Protein AF-A0ABC8LX04-F1 (afdb_monomer_lite)

pLDDT: mean 75.63, std 16.14, range [40.75, 94.12]

Organism: Eruca vesicaria subsp. sativa (NCBI:txid29727)

Sequence (128 aa):
MSKGTRMALVMNLLSLLSFGVLVHSDQSTMPLRSFKIGENVTYDCIDINMQSGLDHPLLKNHTIQMKPSVSRTKSKSQIGINHVQKQTIPCPDGTIPVWRNTKEFITNAQVLAEKHVHPLSADSPGTH

Foldseek 3Di:
DDPVVVVVVVVVVVVVVVVPPPPVPPPCQPFPDWDDDPDPKIWGWGQPCPPPVCVPPVNVPPDDDLDDPDDDPPPPPPDPPPPPPPPDDPHDPRIDIDIDDDPVNVVVVVVCCVVPPDPCDPVRNDDD

InterPro domains:
  IPR025521 Neprosin activation peptide [PF14365] (42-113)
  IPR053168 Glutamic endopeptidase [PTHR31589] (23-109)

Structure (mmCIF, N/CA/C/O backbone):
data_AF-A0ABC8LX04-F1
#
_entry.id   AF-A0ABC8LX04-F1
#
loop_
_atom_site.group_PDB
_atom_site.id
_atom_site.type_symbol
_atom_site.label_atom_id
_atom_site.label_alt_id
_atom_site.label_comp_id
_atom_site.label_asym_id
_atom_site.label_entity_id
_atom_site.label_seq_id
_atom_site.pdbx_PDB_ins_code
_atom_site.Cartn_x
_atom_site.Cartn_y
_atom_site.Cartn_z
_atom_site.occupancy
_atom_site.B_iso_or_equiv
_atom_site.auth_seq_id
_atom_site.auth_comp_id
_atom_site.auth_asym_id
_atom_site.auth_atom_id
_atom_site.pdbx_PDB_model_num
ATOM 1 N N . MET A 1 1 ? -40.657 -17.741 39.084 1.00 54.59 1 MET A N 1
ATOM 2 C CA . MET A 1 1 ? -40.015 -16.665 38.292 1.00 54.59 1 MET A CA 1
ATOM 3 C C . MET A 1 1 ? -41.068 -15.915 37.495 1.00 54.59 1 MET A C 1
ATOM 5 O O . MET A 1 1 ? -41.818 -16.549 36.762 1.00 54.59 1 MET A O 1
ATOM 9 N N . SER A 1 2 ? -41.155 -14.594 37.671 1.00 53.16 2 SER A N 1
ATOM 10 C CA . SER A 1 2 ? -42.127 -13.745 36.971 1.00 53.16 2 SER A CA 1
ATOM 11 C C . SER A 1 2 ? -41.821 -13.701 35.471 1.00 53.16 2 SER A C 1
ATOM 13 O O . SER A 1 2 ? -40.657 -13.709 35.065 1.00 53.16 2 SER A O 1
ATOM 15 N N . LYS A 1 3 ? -42.864 -13.636 34.635 1.00 55.44 3 LYS A N 1
ATOM 16 C CA . LYS A 1 3 ? -42.736 -13.480 33.175 1.00 55.44 3 LYS A CA 1
ATOM 17 C C . LYS A 1 3 ? -41.859 -12.269 32.812 1.00 55.44 3 LYS A C 1
ATOM 19 O O . LYS A 1 3 ? -41.105 -12.345 31.849 1.00 55.44 3 LYS A O 1
ATOM 24 N N . GLY A 1 4 ? -41.866 -11.218 33.641 1.00 57.59 4 GLY A N 1
ATOM 25 C CA . GLY A 1 4 ? -41.002 -10.043 33.477 1.00 57.59 4 GLY A CA 1
ATOM 26 C C . GLY A 1 4 ? -39.505 -10.344 33.623 1.00 57.59 4 GLY A C 1
ATOM 27 O O . GLY A 1 4 ? -38.696 -9.804 32.877 1.00 57.59 4 GLY A O 1
ATOM 28 N N . THR A 1 5 ? -39.124 -11.273 34.505 1.00 55.69 5 THR A N 1
ATOM 29 C CA . THR A 1 5 ? -37.717 -11.656 34.716 1.00 55.69 5 THR A CA 1
ATOM 30 C C . THR A 1 5 ? -37.172 -12.496 33.555 1.00 55.69 5 THR A C 1
ATOM 32 O O . THR A 1 5 ? -36.004 -12.369 33.202 1.00 55.69 5 THR A O 1
ATOM 35 N N . ARG A 1 6 ? -38.020 -13.322 32.915 1.00 60.19 6 ARG A N 1
ATOM 36 C CA . ARG A 1 6 ? -37.646 -14.073 31.698 1.00 60.19 6 ARG A CA 1
ATOM 37 C C . ARG A 1 6 ? -37.454 -13.149 30.498 1.00 60.19 6 ARG A C 1
ATOM 39 O O . ARG A 1 6 ? -36.498 -13.341 29.760 1.00 60.19 6 ARG A O 1
ATOM 46 N N . MET A 1 7 ? -38.309 -12.140 30.32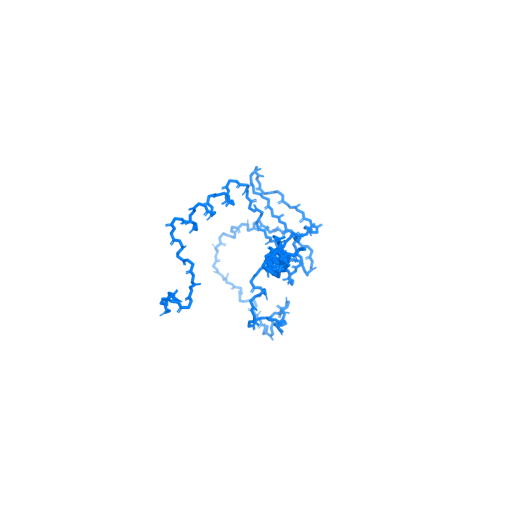2 1.00 64.69 7 MET A N 1
ATOM 47 C CA . MET A 1 7 ? -38.179 -11.201 29.198 1.00 64.69 7 MET A CA 1
ATOM 48 C C . MET A 1 7 ? -36.937 -10.310 29.327 1.00 64.69 7 MET A C 1
ATOM 50 O O . MET A 1 7 ? -36.242 -10.105 28.338 1.00 64.69 7 MET A O 1
ATOM 54 N N . ALA A 1 8 ? -36.599 -9.858 30.541 1.00 60.53 8 ALA A N 1
ATOM 55 C CA . ALA A 1 8 ? -35.376 -9.090 30.789 1.00 60.53 8 ALA A CA 1
ATOM 56 C C . ALA A 1 8 ? -34.099 -9.892 30.469 1.00 60.53 8 ALA A C 1
ATOM 58 O O . ALA A 1 8 ? -33.170 -9.361 29.865 1.00 60.53 8 ALA A O 1
ATOM 59 N N . LEU A 1 9 ? -34.079 -11.186 30.808 1.00 61.03 9 LEU A N 1
ATOM 60 C CA . LEU A 1 9 ? -32.990 -12.100 30.449 1.00 61.03 9 LEU A CA 1
ATOM 61 C C . LEU A 1 9 ? -32.864 -12.285 28.933 1.00 61.03 9 LEU A C 1
ATOM 63 O O . LEU A 1 9 ? -31.754 -12.266 28.416 1.00 61.03 9 LEU A O 1
ATOM 67 N N . VAL A 1 10 ? -33.984 -12.421 28.217 1.00 63.34 10 VAL A N 1
ATOM 68 C CA . VAL A 1 10 ? -33.988 -12.595 26.754 1.00 63.34 10 VAL A CA 1
ATOM 69 C C . VAL A 1 10 ? -33.533 -11.321 26.033 1.00 63.34 10 VAL A C 1
ATOM 71 O O . VAL A 1 10 ? -32.779 -11.417 25.071 1.00 63.34 10 VAL A O 1
ATOM 74 N N . MET A 1 11 ? -33.921 -10.134 26.509 1.00 61.41 11 MET A N 1
ATOM 75 C CA . MET A 1 11 ? -33.467 -8.859 25.931 1.00 61.41 11 MET A CA 1
ATOM 76 C C . MET A 1 11 ? -31.981 -8.591 26.201 1.00 61.41 11 MET A C 1
ATOM 78 O O . MET A 1 11 ? -31.271 -8.171 25.295 1.00 61.41 11 MET A O 1
ATOM 82 N N . ASN A 1 12 ? -31.483 -8.904 27.401 1.00 57.00 12 ASN A N 1
ATOM 83 C CA . ASN A 1 12 ? -30.059 -8.780 27.729 1.00 57.00 12 ASN A CA 1
ATOM 84 C C . ASN A 1 12 ? -29.201 -9.787 26.929 1.00 57.00 12 ASN A C 1
ATOM 86 O O . ASN A 1 12 ? -28.140 -9.444 26.414 1.00 57.00 12 ASN A O 1
ATOM 90 N N . LEU A 1 13 ? -29.711 -11.008 26.721 1.00 57.25 13 LEU A N 1
ATOM 91 C CA . LEU A 1 13 ? -29.072 -12.012 25.865 1.00 57.25 13 LEU A CA 1
ATOM 92 C C . LEU A 1 13 ? -29.060 -11.597 24.382 1.00 57.25 13 LEU A C 1
ATOM 94 O O . LEU A 1 13 ? -28.088 -11.866 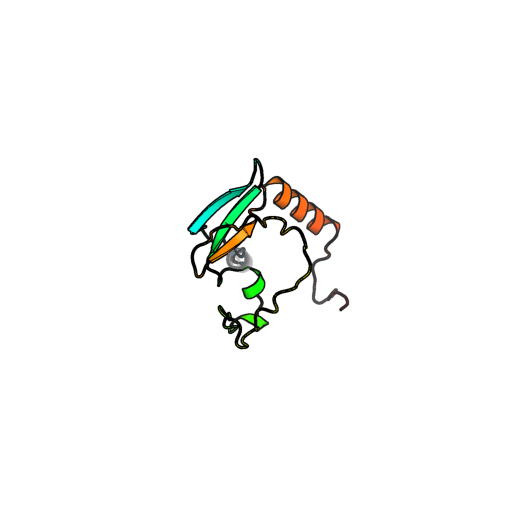23.682 1.00 57.25 13 LEU A O 1
ATOM 98 N N . LEU A 1 14 ? -30.102 -10.907 23.908 1.00 56.19 14 LEU A N 1
ATOM 99 C CA . LEU A 1 14 ? -30.174 -10.386 22.541 1.00 56.19 14 LEU A CA 1
ATOM 100 C C . LEU A 1 14 ? -29.237 -9.182 22.329 1.00 56.19 14 LEU A C 1
ATOM 102 O O . LEU A 1 14 ? -28.590 -9.103 21.288 1.00 56.19 14 LEU A O 1
ATOM 106 N N . SER A 1 15 ? -29.084 -8.300 23.326 1.00 55.25 15 SER A N 1
ATOM 107 C CA . SER A 1 15 ? -28.108 -7.196 23.286 1.00 55.25 15 SER A CA 1
ATOM 108 C C . SER A 1 15 ? -26.648 -7.667 23.271 1.00 55.25 15 SER A C 1
ATOM 110 O O . SER A 1 15 ? -25.793 -6.983 22.708 1.00 55.25 15 SER A O 1
ATOM 112 N N . LEU A 1 16 ? -26.348 -8.844 23.829 1.00 53.44 16 LEU A N 1
ATOM 113 C CA . LEU A 1 16 ? -25.016 -9.457 23.746 1.00 53.44 16 LEU A CA 1
ATOM 114 C C . LEU A 1 16 ? -24.683 -9.977 22.336 1.00 53.44 16 LEU A C 1
ATOM 116 O O . LEU A 1 16 ? -23.515 -9.992 21.957 1.00 53.44 16 LEU A O 1
ATOM 120 N N . LEU A 1 17 ? -25.689 -10.343 21.532 1.00 54.44 17 LEU A N 1
ATOM 121 C CA . LEU A 1 17 ? -25.494 -10.806 20.150 1.00 54.44 17 LEU A CA 1
ATOM 122 C C . LEU A 1 17 ? -25.207 -9.653 19.171 1.00 54.44 17 LEU A C 1
ATOM 124 O O . LEU A 1 17 ? -24.629 -9.877 18.110 1.00 54.44 17 LEU A O 1
ATOM 128 N N . SER A 1 18 ? -25.545 -8.413 19.536 1.00 51.50 18 SER A N 1
ATOM 129 C CA . SER A 1 18 ? -25.282 -7.208 18.734 1.00 51.50 18 SER A CA 1
ATOM 130 C C . SER A 1 18 ? -23.871 -6.618 18.892 1.00 51.50 18 SER A C 1
ATOM 132 O O . SER A 1 18 ? -23.479 -5.788 18.078 1.00 51.50 18 SER A O 1
ATOM 134 N N . PHE A 1 19 ? -23.063 -7.082 19.855 1.00 51.09 19 PHE A N 1
ATOM 135 C CA . PHE A 1 19 ? -21.628 -6.739 19.929 1.00 51.09 19 PHE A CA 1
ATOM 136 C C . PHE A 1 19 ? -20.768 -7.499 18.901 1.00 51.09 19 PHE A C 1
ATOM 138 O O . PHE A 1 19 ? -19.553 -7.338 18.866 1.00 51.09 19 PHE A O 1
ATOM 145 N N . GLY A 1 20 ? -21.392 -8.304 18.036 1.00 50.44 20 GLY A N 1
ATOM 146 C CA . GLY A 1 20 ? -20.756 -8.972 16.903 1.00 50.44 20 GLY A CA 1
ATOM 147 C C . GLY A 1 20 ? -20.607 -8.103 15.652 1.00 50.44 20 GLY A C 1
ATOM 148 O O . GLY A 1 20 ? -20.507 -8.657 14.559 1.00 50.44 20 GLY A O 1
ATOM 149 N N . VAL A 1 21 ? -20.607 -6.766 15.759 1.00 49.25 21 VAL A N 1
ATOM 150 C CA . VAL A 1 21 ? -20.074 -5.944 14.664 1.00 49.25 21 VAL A CA 1
ATOM 151 C C . VAL A 1 21 ? -18.580 -6.202 14.653 1.00 49.25 21 VAL A C 1
ATOM 153 O O . VAL A 1 21 ? -17.838 -5.691 15.489 1.00 49.25 21 VAL A O 1
ATOM 156 N N . LEU A 1 22 ? -18.176 -7.066 13.724 1.00 48.31 22 LEU A N 1
ATOM 157 C CA . LEU A 1 22 ? -16.817 -7.209 13.244 1.00 48.31 22 LEU A CA 1
ATOM 158 C C . LEU A 1 22 ? -16.264 -5.789 13.076 1.00 48.31 22 LEU A C 1
ATOM 160 O O . LEU A 1 22 ? -16.579 -5.114 12.096 1.00 48.31 22 LEU A O 1
ATOM 164 N N . VAL A 1 23 ? -15.486 -5.321 14.060 1.00 47.62 23 VAL A N 1
ATOM 165 C CA . VAL A 1 23 ? -14.489 -4.279 13.829 1.00 47.62 23 VAL A CA 1
ATOM 166 C C . VAL A 1 23 ? -13.805 -4.769 12.569 1.00 47.62 23 VAL A C 1
ATOM 168 O O . VAL A 1 23 ? -13.262 -5.877 12.580 1.00 47.62 23 VAL A O 1
ATOM 171 N N . HIS A 1 24 ? -13.978 -4.045 11.461 1.00 40.78 24 HIS A N 1
ATOM 172 C CA . HIS A 1 24 ? -13.210 -4.296 10.254 1.00 40.78 24 HIS A CA 1
ATOM 173 C C . HIS A 1 24 ? -11.777 -4.128 10.726 1.00 40.78 24 HIS A C 1
ATOM 175 O O . HIS A 1 24 ? -11.321 -3.011 10.963 1.00 40.78 24 HIS A O 1
ATOM 181 N N . SER A 1 25 ? -11.172 -5.263 11.075 1.00 40.75 25 SER A N 1
ATOM 182 C CA . SER A 1 25 ? -9.832 -5.343 11.604 1.00 40.75 25 SER A CA 1
ATOM 183 C C . SER A 1 25 ? -9.001 -4.556 10.624 1.00 40.75 25 SER A C 1
ATOM 185 O O . SER A 1 25 ? -9.122 -4.817 9.424 1.00 40.75 25 SER A O 1
ATOM 187 N N . ASP A 1 26 ? -8.214 -3.601 11.130 1.00 52.78 26 ASP A N 1
ATOM 188 C CA . ASP A 1 26 ? -7.077 -3.046 10.407 1.00 52.78 26 ASP A CA 1
ATOM 189 C C . ASP A 1 26 ? -6.553 -4.157 9.510 1.00 52.78 26 ASP A C 1
ATOM 191 O O . ASP A 1 26 ? -6.191 -5.229 10.019 1.00 52.78 26 ASP A O 1
ATOM 195 N N . GLN A 1 27 ? -6.670 -3.970 8.193 1.00 49.91 27 GLN A N 1
ATOM 196 C CA . GLN A 1 27 ? -6.241 -4.957 7.221 1.00 49.91 27 GLN A CA 1
ATOM 197 C C . GLN A 1 27 ? -4.728 -5.053 7.401 1.00 49.91 27 GLN A C 1
ATOM 199 O O . GLN A 1 27 ? -3.957 -4.313 6.798 1.00 49.91 27 GLN A O 1
ATOM 204 N N . SER A 1 28 ? -4.298 -5.911 8.324 1.00 57.66 28 SER A N 1
ATOM 205 C CA . SER A 1 28 ? -2.903 -6.166 8.627 1.00 57.66 28 SER A CA 1
ATOM 206 C C . SER A 1 28 ? -2.394 -7.045 7.500 1.00 57.66 28 SER A C 1
ATOM 208 O O . SER A 1 28 ? -2.281 -8.264 7.603 1.00 57.66 28 SER A O 1
ATOM 210 N N . THR A 1 29 ? -2.183 -6.419 6.348 1.00 65.81 29 THR A N 1
ATOM 211 C CA . THR A 1 29 ? -1.515 -7.045 5.224 1.00 65.81 29 THR A CA 1
ATOM 212 C C . THR A 1 29 ? -0.065 -7.194 5.642 1.00 65.81 29 THR A C 1
ATOM 214 O O . THR A 1 29 ? 0.679 -6.212 5.691 1.00 65.81 29 THR A O 1
ATOM 217 N N . MET A 1 30 ? 0.327 -8.408 6.024 1.00 79.38 30 MET A N 1
ATOM 218 C CA . MET A 1 30 ? 1.717 -8.685 6.363 1.00 79.38 30 MET A CA 1
ATOM 219 C C . MET A 1 30 ? 2.587 -8.362 5.142 1.00 79.38 30 MET A C 1
ATOM 221 O O . MET A 1 30 ? 2.354 -8.925 4.068 1.00 79.38 30 MET A O 1
ATOM 225 N N . PRO A 1 31 ? 3.559 -7.443 5.264 1.00 87.81 31 PRO A N 1
ATOM 226 C CA . PRO A 1 31 ? 4.350 -7.022 4.124 1.00 87.81 31 PRO A CA 1
ATOM 227 C C . PRO A 1 31 ? 5.256 -8.163 3.671 1.00 87.81 31 PRO A C 1
ATOM 229 O O . PRO A 1 31 ? 5.904 -8.821 4.486 1.00 87.81 31 PRO A O 1
ATOM 232 N N . LEU A 1 32 ? 5.342 -8.371 2.358 1.00 90.00 32 LEU A N 1
ATOM 233 C CA . LEU A 1 32 ? 6.230 -9.377 1.779 1.00 90.00 32 LEU A CA 1
ATOM 234 C C . LEU A 1 32 ? 7.698 -8.999 2.013 1.00 90.00 32 LEU A C 1
ATOM 236 O O . LEU A 1 32 ? 8.543 -9.857 2.271 1.00 90.00 32 LEU A O 1
ATOM 240 N N . ARG A 1 33 ? 8.004 -7.701 1.894 1.00 92.81 33 ARG A N 1
ATOM 241 C CA . ARG A 1 33 ? 9.319 -7.101 2.157 1.00 92.81 33 ARG A CA 1
ATOM 242 C C . ARG A 1 33 ? 9.159 -5.670 2.648 1.00 92.81 33 ARG A C 1
ATOM 244 O O . ARG A 1 33 ? 8.196 -5.006 2.283 1.00 92.81 33 ARG A O 1
ATOM 251 N N . SER A 1 34 ? 10.148 -5.179 3.387 1.00 92.81 34 SER A N 1
ATOM 252 C CA . SER A 1 34 ? 10.216 -3.782 3.819 1.00 92.81 34 SER A CA 1
ATOM 253 C C . SER A 1 34 ? 11.551 -3.154 3.430 1.00 92.81 34 SER A C 1
ATOM 255 O O . SER A 1 34 ? 12.597 -3.797 3.514 1.00 92.81 34 SER A O 1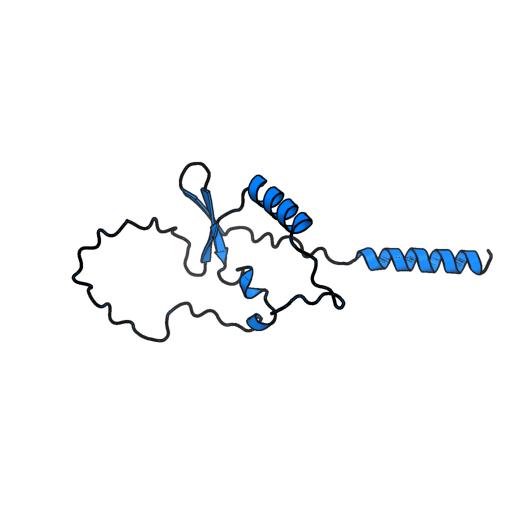
ATOM 257 N N . PHE A 1 35 ? 11.520 -1.876 3.070 1.00 91.94 35 PHE A N 1
ATOM 258 C CA . PHE A 1 35 ? 12.681 -1.070 2.714 1.00 91.94 35 PHE A CA 1
ATOM 259 C C . PHE A 1 35 ? 12.704 0.196 3.565 1.00 91.94 35 PHE A C 1
ATOM 261 O O . PHE A 1 35 ? 11.729 0.944 3.595 1.00 91.94 35 PHE A O 1
ATOM 268 N N . LYS A 1 36 ? 13.820 0.454 4.248 1.00 91.38 36 LYS A N 1
ATOM 269 C CA . LYS A 1 36 ? 14.037 1.721 4.952 1.00 91.38 36 LYS A CA 1
ATOM 270 C C . LYS A 1 36 ? 14.721 2.707 4.019 1.00 91.38 36 LYS A C 1
ATOM 272 O O . LYS A 1 36 ? 15.730 2.370 3.402 1.00 91.38 36 LYS A O 1
ATOM 277 N N . ILE A 1 37 ? 14.163 3.904 3.921 1.00 86.69 37 ILE A N 1
ATOM 278 C CA . ILE A 1 37 ? 14.700 5.007 3.133 1.00 86.69 37 ILE A CA 1
ATOM 279 C C . ILE A 1 37 ? 14.961 6.163 4.094 1.00 86.69 37 ILE A C 1
ATOM 281 O O . ILE A 1 37 ? 14.035 6.769 4.623 1.00 86.69 37 ILE A O 1
ATOM 285 N N . GLY A 1 38 ? 16.233 6.446 4.359 1.00 84.25 38 GLY A N 1
ATOM 286 C CA . GLY A 1 38 ? 16.607 7.340 5.454 1.00 84.25 38 GLY A CA 1
ATOM 287 C C . GLY A 1 38 ? 16.249 6.757 6.827 1.00 84.25 38 GLY A C 1
ATOM 288 O O . GLY A 1 38 ? 16.047 5.551 6.975 1.00 84.25 38 GLY A O 1
ATOM 289 N N . GLU A 1 39 ? 16.198 7.616 7.842 1.00 80.44 39 GLU A N 1
ATOM 290 C CA . GLU A 1 39 ? 16.077 7.180 9.240 1.00 80.44 39 GLU A CA 1
ATOM 291 C C . GLU A 1 39 ? 14.641 6.788 9.618 1.00 80.44 39 GLU A C 1
ATOM 293 O O . GLU A 1 39 ? 14.430 5.779 10.292 1.00 80.44 39 GLU A O 1
ATOM 298 N N . ASN A 1 40 ? 13.647 7.533 9.118 1.00 83.62 40 ASN A N 1
ATOM 299 C CA . ASN A 1 40 ? 12.270 7.467 9.627 1.00 83.62 40 ASN A CA 1
ATOM 300 C C . ASN A 1 40 ? 11.225 7.044 8.586 1.00 83.62 40 ASN A C 1
ATOM 302 O O . ASN A 1 40 ? 10.039 6.973 8.907 1.00 83.62 40 ASN A O 1
ATOM 306 N N . VAL A 1 41 ? 11.629 6.751 7.346 1.00 89.62 41 VAL A N 1
ATOM 307 C CA . VAL A 1 41 ? 10.693 6.332 6.295 1.00 89.62 41 VAL A CA 1
ATOM 308 C C . VAL A 1 41 ? 10.891 4.853 6.011 1.00 89.62 41 VAL A C 1
ATOM 310 O O . VAL A 1 41 ? 11.974 4.404 5.645 1.00 89.62 41 VAL A O 1
ATOM 313 N N . THR A 1 42 ? 9.827 4.075 6.189 1.00 92.44 42 THR A N 1
ATOM 314 C CA . THR A 1 42 ? 9.793 2.662 5.808 1.00 92.44 42 THR A CA 1
ATOM 315 C C . THR A 1 42 ? 8.710 2.460 4.767 1.00 92.44 42 THR A C 1
ATOM 317 O O . THR A 1 42 ? 7.592 2.936 4.938 1.00 92.44 42 THR A O 1
ATOM 320 N N . TYR A 1 43 ? 9.043 1.743 3.705 1.00 92.94 43 TYR A N 1
ATOM 321 C CA . TYR A 1 43 ? 8.097 1.285 2.705 1.00 92.94 43 TYR A CA 1
ATOM 322 C C . TYR A 1 43 ? 7.925 -0.216 2.799 1.00 92.94 43 TYR A C 1
ATOM 324 O O . TYR A 1 43 ? 8.900 -0.953 2.921 1.00 92.94 43 TYR A O 1
ATOM 332 N N . ASP A 1 44 ? 6.684 -0.646 2.687 1.00 93.75 44 ASP A N 1
ATOM 333 C CA . ASP A 1 44 ? 6.267 -2.030 2.694 1.00 93.75 44 ASP A CA 1
ATOM 334 C C . ASP A 1 44 ? 5.812 -2.437 1.307 1.00 93.75 44 ASP A C 1
ATOM 336 O O . ASP A 1 44 ? 4.979 -1.778 0.698 1.00 93.75 44 ASP A O 1
ATOM 340 N N . CYS A 1 45 ? 6.366 -3.530 0.802 1.00 94.12 45 CYS A N 1
ATOM 341 C CA . CYS A 1 45 ? 5.864 -4.161 -0.401 1.00 94.12 45 CYS A CA 1
ATOM 342 C C . CYS A 1 45 ? 4.719 -5.083 -0.011 1.00 94.12 45 CYS A C 1
ATOM 344 O O . CYS A 1 45 ? 4.932 -6.101 0.656 1.00 94.12 45 CYS A O 1
ATOM 346 N N . ILE A 1 46 ? 3.521 -4.719 -0.443 1.00 93.31 46 ILE A N 1
ATOM 347 C CA . ILE A 1 46 ? 2.314 -5.529 -0.291 1.00 93.31 46 ILE A CA 1
ATOM 348 C C . ILE A 1 46 ? 1.851 -6.009 -1.661 1.00 93.31 46 ILE A C 1
ATOM 350 O O . ILE A 1 46 ? 2.201 -5.412 -2.683 1.00 93.31 46 ILE A O 1
ATOM 354 N N . ASP A 1 47 ? 1.068 -7.084 -1.685 1.00 92.94 47 ASP A N 1
ATOM 355 C CA . ASP A 1 47 ? 0.410 -7.543 -2.907 1.00 92.94 47 ASP A CA 1
ATOM 356 C C . ASP A 1 47 ? -0.417 -6.401 -3.518 1.00 92.94 47 ASP A C 1
ATOM 358 O O . ASP A 1 47 ? -1.124 -5.673 -2.816 1.00 92.94 47 ASP A O 1
ATOM 362 N N . ILE A 1 48 ? -0.298 -6.216 -4.833 1.00 91.81 48 ILE A N 1
ATOM 363 C CA . ILE A 1 48 ? -0.957 -5.132 -5.563 1.00 91.81 48 ILE A CA 1
ATOM 364 C C . ILE A 1 48 ? -2.484 -5.142 -5.407 1.00 91.81 48 ILE A C 1
ATOM 366 O O . ILE A 1 48 ? -3.107 -4.083 -5.443 1.00 91.81 48 ILE A O 1
ATOM 370 N N . ASN A 1 49 ? -3.079 -6.312 -5.182 1.00 91.19 49 ASN A N 1
ATOM 371 C CA . ASN A 1 49 ? -4.516 -6.473 -4.987 1.00 91.19 49 ASN A CA 1
ATOM 372 C C . ASN A 1 49 ? -4.974 -6.079 -3.578 1.00 91.19 49 ASN A C 1
ATOM 374 O O . ASN A 1 49 ? -6.169 -5.956 -3.343 1.00 91.19 49 ASN A O 1
ATOM 378 N N . MET A 1 50 ? -4.043 -5.872 -2.643 1.00 90.56 50 MET A N 1
ATOM 379 C CA . MET A 1 50 ? -4.340 -5.516 -1.253 1.00 90.56 50 MET A CA 1
ATOM 380 C C . MET A 1 50 ? -4.259 -4.007 -0.983 1.00 90.56 50 MET A C 1
ATOM 382 O O . MET A 1 50 ? -4.142 -3.570 0.160 1.00 90.56 50 MET A O 1
ATOM 386 N N . GLN A 1 51 ? -4.283 -3.190 -2.034 1.00 87.94 51 GLN A N 1
ATOM 387 C CA . GLN A 1 51 ? -4.363 -1.741 -1.900 1.00 87.94 51 GLN A CA 1
ATOM 388 C C . GLN A 1 51 ? -5.721 -1.334 -1.328 1.00 87.94 51 GLN A C 1
ATOM 390 O O . GLN A 1 51 ? -6.745 -1.663 -1.917 1.00 87.94 51 GLN A O 1
ATOM 395 N N . SER A 1 52 ? -5.737 -0.509 -0.278 1.00 85.69 52 SER A N 1
ATOM 396 C CA . SER A 1 52 ? -6.979 -0.049 0.371 1.00 85.69 52 SER A CA 1
ATOM 397 C C . SER A 1 52 ? -7.965 0.640 -0.580 1.00 85.69 52 SER A C 1
ATOM 399 O O . SER A 1 52 ? -9.167 0.650 -0.345 1.00 85.69 52 SER A O 1
ATOM 401 N N . GLY A 1 53 ? -7.478 1.222 -1.682 1.00 86.75 53 GLY A N 1
ATOM 402 C CA . GLY A 1 53 ? -8.345 1.809 -2.705 1.00 86.75 53 GLY A CA 1
ATOM 403 C C . GLY A 1 53 ? -9.230 0.781 -3.421 1.00 86.75 53 GLY A C 1
ATOM 404 O O . GLY A 1 53 ? -10.319 1.135 -3.862 1.00 86.75 53 GLY A O 1
ATOM 405 N N . LEU A 1 54 ? -8.796 -0.480 -3.518 1.00 90.44 54 LEU A N 1
ATOM 406 C CA . LEU A 1 54 ? -9.525 -1.559 -4.194 1.00 90.44 54 LEU A CA 1
ATOM 407 C C . LEU A 1 54 ? -10.667 -2.134 -3.349 1.00 90.44 54 LEU A C 1
ATOM 409 O O . LEU A 1 54 ? -11.572 -2.749 -3.909 1.00 90.44 54 LEU A O 1
ATOM 413 N N . ASP A 1 55 ? -10.685 -1.858 -2.042 1.00 87.69 55 ASP A N 1
ATOM 414 C CA . ASP A 1 55 ? -11.767 -2.268 -1.138 1.00 87.69 55 ASP A CA 1
ATOM 415 C C . ASP A 1 55 ? -13.084 -1.521 -1.421 1.00 87.69 55 ASP A C 1
ATOM 417 O O . ASP A 1 55 ? -14.150 -1.871 -0.904 1.00 87.69 55 ASP A O 1
ATOM 421 N N . HIS A 1 56 ? -13.044 -0.494 -2.277 1.00 90.25 56 HIS A N 1
ATOM 422 C CA . HIS A 1 56 ? -14.231 0.245 -2.669 1.00 90.25 56 HIS A CA 1
ATOM 423 C C . HIS A 1 56 ? -15.241 -0.669 -3.398 1.00 90.25 56 HIS A C 1
ATOM 425 O O . HIS A 1 56 ? -14.872 -1.347 -4.360 1.00 90.25 56 HIS A O 1
ATOM 431 N N . PRO A 1 57 ? -16.547 -0.653 -3.052 1.00 89.88 57 PRO A N 1
ATOM 432 C CA . PRO A 1 57 ? -17.541 -1.557 -3.642 1.00 89.88 57 PRO A CA 1
ATOM 433 C C . PRO A 1 57 ? -17.615 -1.535 -5.175 1.00 89.88 57 PRO A C 1
ATOM 435 O O . PRO A 1 57 ? -17.864 -2.570 -5.791 1.00 89.88 57 PRO A O 1
ATOM 438 N N . LEU A 1 58 ? -17.365 -0.373 -5.790 1.00 93.94 58 LEU A N 1
ATOM 439 C CA . LEU A 1 58 ? -17.331 -0.214 -7.252 1.00 93.94 58 LEU A CA 1
ATOM 440 C C . LEU A 1 58 ? -16.123 -0.894 -7.921 1.00 93.94 58 LEU A C 1
ATOM 442 O O . LEU A 1 58 ? -16.118 -1.058 -9.138 1.00 93.94 58 LEU A O 1
ATOM 446 N N . LEU A 1 59 ? -15.108 -1.284 -7.148 1.00 92.25 59 LEU A N 1
ATOM 447 C CA . LEU A 1 59 ? -13.863 -1.882 -7.628 1.00 92.25 59 LEU A CA 1
ATOM 448 C C . LEU A 1 59 ? -13.736 -3.377 -7.303 1.00 92.25 59 LEU A C 1
ATOM 450 O O . LEU A 1 59 ? -12.740 -3.983 -7.680 1.00 92.25 59 LEU A O 1
ATOM 454 N N . LYS A 1 60 ? -14.764 -4.014 -6.721 1.00 86.00 60 LYS A N 1
ATOM 455 C CA . LYS A 1 60 ? -14.751 -5.451 -6.360 1.00 86.00 60 LYS A CA 1
ATOM 456 C C . LYS A 1 60 ? -14.336 -6.394 -7.495 1.00 86.00 60 LYS A C 1
ATOM 458 O O . LYS A 1 60 ? -13.704 -7.409 -7.243 1.00 86.00 60 LYS A O 1
ATOM 463 N N . ASN A 1 61 ? -14.703 -6.056 -8.732 1.00 89.69 61 ASN A N 1
ATOM 464 C CA . ASN A 1 61 ? -14.394 -6.850 -9.928 1.00 89.69 61 ASN A CA 1
ATOM 465 C C . ASN A 1 61 ? -13.358 -6.160 -10.830 1.00 89.69 61 ASN A C 1
ATOM 467 O O . ASN A 1 61 ? -13.239 -6.480 -12.014 1.00 89.69 61 ASN A O 1
ATOM 471 N N . HIS A 1 62 ? -12.646 -5.162 -10.304 1.00 90.19 62 HIS A N 1
ATOM 472 C CA . HIS A 1 62 ? -11.629 -4.453 -11.058 1.00 90.19 62 HIS A CA 1
ATOM 473 C C . HIS A 1 62 ? -10.420 -5.363 -11.297 1.00 90.19 62 HIS A C 1
ATOM 475 O O . HIS A 1 62 ? -9.810 -5.868 -10.361 1.00 90.19 62 HIS A O 1
ATOM 481 N N . THR A 1 63 ? -10.054 -5.550 -12.566 1.00 91.12 63 THR A N 1
ATOM 482 C CA . THR A 1 63 ? -8.822 -6.254 -12.941 1.00 91.12 63 THR A CA 1
ATOM 483 C C . THR A 1 63 ? -7.704 -5.244 -13.142 1.00 91.12 63 THR A C 1
ATOM 485 O O . THR A 1 63 ? -7.788 -4.376 -14.015 1.00 91.12 63 THR A O 1
ATOM 488 N N . ILE A 1 64 ? -6.639 -5.378 -12.356 1.00 90.06 64 ILE A N 1
ATOM 489 C CA . ILE A 1 64 ? -5.495 -4.473 -12.417 1.00 90.06 64 ILE A CA 1
ATOM 490 C C . ILE A 1 64 ? -4.715 -4.700 -13.715 1.00 90.06 64 ILE A C 1
ATOM 492 O O . ILE A 1 64 ? -4.305 -5.813 -14.046 1.00 90.06 64 ILE A O 1
ATOM 496 N N . GLN A 1 65 ? -4.466 -3.618 -14.450 1.00 88.94 65 GLN A N 1
ATOM 497 C CA . GLN A 1 65 ? -3.648 -3.645 -15.661 1.00 88.94 65 GLN A CA 1
ATOM 498 C C . GLN A 1 65 ? -2.164 -3.495 -15.302 1.00 88.94 65 GLN A C 1
ATOM 500 O O . GLN A 1 65 ? -1.667 -2.385 -15.130 1.00 88.94 65 GLN A O 1
ATOM 505 N N . MET A 1 66 ? -1.435 -4.613 -15.231 1.00 83.88 66 MET A N 1
ATOM 506 C CA . MET A 1 66 ? 0.008 -4.620 -14.920 1.00 83.88 66 MET A CA 1
ATOM 507 C C . MET A 1 66 ? 0.875 -3.961 -16.002 1.00 83.88 66 MET A C 1
ATOM 509 O O . MET A 1 66 ? 1.996 -3.528 -15.739 1.00 83.88 66 MET A O 1
ATOM 513 N N . LYS A 1 67 ? 0.379 -3.910 -17.240 1.00 83.25 67 LYS A N 1
ATOM 514 C CA . LYS A 1 67 ? 1.039 -3.271 -18.379 1.00 83.25 67 LYS A CA 1
ATOM 515 C C . LYS A 1 67 ? 0.018 -2.422 -19.132 1.00 83.25 67 LYS A C 1
ATOM 517 O O . LYS A 1 67 ? -1.130 -2.847 -19.258 1.00 83.25 67 LYS A O 1
ATOM 522 N N . PRO A 1 68 ? 0.415 -1.248 -19.648 1.00 81.81 68 PRO A N 1
ATOM 523 C CA . PRO A 1 68 ? -0.475 -0.434 -20.459 1.00 81.81 68 PRO A CA 1
ATOM 524 C C . PRO A 1 68 ? -0.873 -1.189 -21.732 1.00 81.81 68 PRO A C 1
ATOM 526 O O . PRO A 1 68 ? -0.037 -1.827 -22.370 1.00 81.81 68 PRO A O 1
ATOM 529 N N . SER A 1 69 ? -2.141 -1.070 -22.120 1.00 81.62 69 SER A N 1
ATOM 530 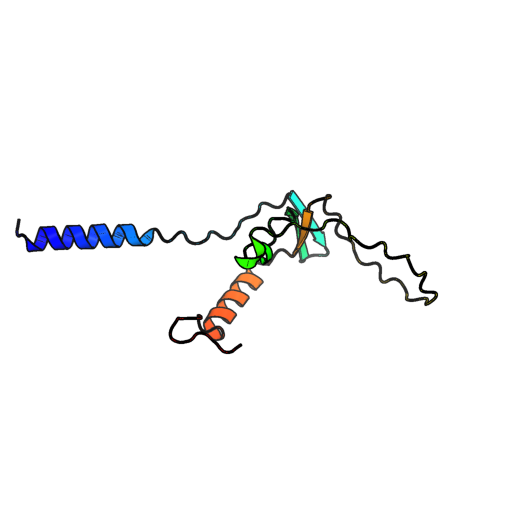C CA . SER A 1 69 ? -2.684 -1.641 -23.361 1.00 81.62 69 SER A CA 1
ATOM 531 C C . SER A 1 69 ? -2.192 -0.931 -24.627 1.00 81.62 69 SER A C 1
ATOM 533 O O . SER A 1 69 ? -2.298 -1.470 -25.725 1.00 81.62 69 SER A O 1
ATOM 535 N N . VAL A 1 70 ? -1.629 0.270 -24.478 1.00 83.69 70 VAL A N 1
ATOM 536 C CA . VAL A 1 70 ? -1.083 1.077 -25.571 1.00 83.69 70 VAL A CA 1
ATOM 537 C C . VAL A 1 70 ? 0.438 1.140 -25.487 1.00 83.69 70 VAL A C 1
ATOM 539 O O . VAL A 1 70 ? 1.012 1.438 -24.434 1.00 83.69 70 VAL A O 1
ATOM 542 N N . SER A 1 71 ? 1.118 0.908 -26.611 1.00 76.69 71 SER A N 1
ATOM 543 C CA . SER A 1 71 ? 2.561 1.116 -26.686 1.00 76.69 71 SER A CA 1
ATOM 544 C C . SER A 1 71 ? 2.850 2.615 -26.684 1.00 76.69 71 SER A C 1
ATOM 546 O O . SER A 1 71 ? 2.585 3.307 -27.667 1.00 76.69 71 SER A O 1
ATOM 548 N N . ARG A 1 72 ? 3.427 3.145 -25.603 1.00 67.88 72 ARG A N 1
ATOM 549 C CA . ARG A 1 72 ? 4.056 4.466 -25.673 1.00 67.88 72 ARG A CA 1
ATOM 550 C C . ARG A 1 72 ? 5.390 4.310 -26.389 1.00 67.88 72 ARG A C 1
ATOM 552 O O . ARG A 1 72 ? 6.324 3.732 -25.833 1.00 67.88 72 ARG A O 1
ATOM 559 N N . THR A 1 73 ? 5.496 4.839 -27.605 1.00 67.75 73 THR A N 1
ATOM 560 C CA . THR A 1 73 ? 6.797 5.092 -28.227 1.00 67.75 73 THR A CA 1
ATOM 561 C C . THR A 1 73 ? 7.571 5.966 -27.248 1.00 67.75 73 THR A C 1
ATOM 563 O O . THR A 1 73 ? 7.089 7.035 -26.872 1.00 67.75 73 THR A O 1
ATOM 566 N N . LYS A 1 74 ? 8.728 5.504 -26.760 1.00 61.62 74 LYS A N 1
ATOM 567 C CA . LYS A 1 74 ? 9.588 6.326 -25.901 1.00 61.62 74 LYS A CA 1
ATOM 568 C C . LYS A 1 74 ? 10.041 7.527 -26.731 1.00 61.62 74 LYS A C 1
ATOM 570 O O . LYS A 1 74 ? 11.029 7.434 -27.455 1.00 61.62 74 LYS A O 1
ATOM 575 N N . SER A 1 75 ? 9.312 8.639 -26.669 1.00 60.31 75 SER A N 1
ATOM 576 C CA . SER A 1 75 ? 9.787 9.905 -27.205 1.00 60.31 75 SER A CA 1
ATOM 577 C C . SER A 1 75 ? 11.047 10.242 -26.418 1.00 60.31 75 SER A C 1
ATOM 579 O O . SER A 1 75 ? 10.974 10.500 -25.215 1.00 60.31 75 SER A O 1
ATOM 581 N N . LYS A 1 76 ? 12.212 10.167 -27.065 1.00 54.22 76 LYS A N 1
ATOM 582 C CA . LYS A 1 76 ? 13.452 10.691 -26.496 1.00 54.22 76 LYS A CA 1
ATOM 583 C C . LYS A 1 76 ? 13.238 12.195 -26.345 1.00 54.22 76 LYS A C 1
ATOM 585 O O . LYS A 1 76 ? 13.362 12.927 -27.321 1.00 54.22 76 LYS A O 1
ATOM 590 N N . SER A 1 77 ? 12.840 12.656 -25.162 1.00 54.59 77 SER A N 1
ATOM 591 C CA . SER A 1 77 ? 12.818 14.085 -24.878 1.00 54.59 77 SER A CA 1
ATOM 592 C C . SER A 1 77 ? 14.266 14.555 -24.904 1.00 54.59 77 SER A C 1
ATOM 594 O O . SER A 1 77 ? 15.044 14.241 -24.007 1.00 54.59 77 SER A O 1
ATOM 596 N N . GLN A 1 78 ? 14.639 15.282 -25.953 1.00 54.53 78 GLN A N 1
ATOM 597 C CA . GLN A 1 78 ? 15.937 15.936 -26.109 1.00 54.53 78 GLN A CA 1
ATOM 598 C C . GLN A 1 78 ? 16.004 17.205 -25.241 1.00 54.53 78 GLN A C 1
ATOM 600 O O . GLN A 1 78 ? 16.429 18.265 -25.680 1.00 54.53 78 GLN A O 1
ATOM 605 N N . ILE A 1 79 ? 15.516 17.116 -24.006 1.00 53.94 79 ILE A N 1
ATOM 606 C CA . ILE A 1 79 ? 15.599 18.177 -23.012 1.00 53.94 79 ILE A CA 1
ATOM 607 C C . ILE A 1 79 ? 16.431 17.575 -21.894 1.00 53.94 79 ILE A C 1
ATOM 609 O O . ILE A 1 79 ? 16.030 16.577 -21.298 1.00 53.94 79 ILE A O 1
ATOM 613 N N . GLY A 1 80 ? 17.616 18.144 -21.670 1.00 50.50 80 GLY A N 1
ATOM 614 C CA . GLY A 1 80 ? 18.518 17.806 -20.573 1.00 50.50 80 GLY A CA 1
ATOM 615 C C . GLY A 1 80 ? 17.909 18.199 -19.233 1.00 50.50 80 GLY A C 1
ATOM 616 O O . GLY A 1 80 ? 18.383 19.107 -18.562 1.00 50.50 80 GLY A O 1
ATOM 617 N N . ILE A 1 81 ? 16.819 17.542 -18.856 1.00 55.47 81 ILE A N 1
ATOM 618 C CA . ILE A 1 81 ? 16.320 17.554 -17.492 1.00 55.47 81 ILE A CA 1
ATOM 619 C C . ILE A 1 81 ? 17.244 16.603 -16.752 1.00 55.47 81 ILE A C 1
ATOM 621 O O . ILE A 1 81 ? 17.226 15.401 -17.016 1.00 55.47 81 ILE A O 1
ATOM 625 N N . ASN A 1 82 ? 18.093 17.152 -15.880 1.00 52.50 82 ASN A N 1
ATOM 626 C CA . ASN A 1 82 ? 18.847 16.377 -14.903 1.00 52.50 82 ASN A CA 1
ATOM 627 C C . ASN A 1 82 ? 17.866 15.385 -14.277 1.00 52.50 82 ASN A C 1
ATOM 629 O O . ASN A 1 82 ? 16.956 15.791 -13.551 1.00 52.50 82 ASN A O 1
ATOM 633 N N . HIS A 1 83 ? 17.978 14.107 -14.644 1.00 56.94 83 HIS A N 1
ATOM 634 C CA . HIS A 1 83 ? 17.134 13.062 -14.095 1.00 56.94 83 HIS A CA 1
ATOM 635 C C . HIS A 1 83 ? 17.454 13.022 -12.605 1.00 56.94 83 HIS A C 1
ATOM 637 O O . HIS A 1 83 ? 18.447 12.423 -12.201 1.00 56.94 83 HIS A O 1
ATOM 643 N N . VAL A 1 84 ? 16.635 13.693 -11.789 1.00 56.69 84 VAL A N 1
ATOM 644 C CA . VAL A 1 84 ? 16.604 13.454 -10.350 1.00 56.69 84 VAL A CA 1
ATOM 645 C C . VAL A 1 84 ? 16.438 11.951 -10.231 1.00 56.69 84 VAL A C 1
ATOM 647 O O . VAL A 1 84 ? 15.436 11.400 -10.699 1.00 56.69 84 VAL A O 1
ATOM 650 N N . GLN A 1 85 ? 17.472 11.283 -9.728 1.00 54.97 85 GLN A N 1
ATOM 651 C CA . GLN A 1 85 ? 17.491 9.841 -9.585 1.00 54.97 85 GLN A CA 1
ATOM 652 C C . GLN A 1 85 ? 16.380 9.495 -8.596 1.00 54.97 85 GLN A C 1
ATOM 654 O O . GLN A 1 85 ? 16.556 9.587 -7.384 1.00 54.97 85 GLN A O 1
ATOM 659 N N . LYS A 1 86 ? 15.187 9.189 -9.119 1.00 63.75 86 LYS A N 1
ATOM 660 C CA . LYS A 1 86 ? 14.063 8.747 -8.303 1.00 63.75 86 LYS A CA 1
ATOM 661 C C . LYS A 1 86 ? 14.518 7.461 -7.639 1.00 63.75 86 LYS A C 1
ATOM 663 O O . LYS A 1 86 ? 14.729 6.456 -8.321 1.00 63.75 86 LYS A O 1
ATOM 668 N N . GLN A 1 87 ? 14.711 7.520 -6.325 1.00 66.06 87 GLN A N 1
ATOM 669 C CA . GLN A 1 87 ? 14.976 6.340 -5.518 1.00 66.06 87 GLN A CA 1
ATOM 670 C C . GLN A 1 87 ? 13.824 5.371 -5.775 1.00 66.06 87 GLN A C 1
ATOM 672 O O . GLN A 1 87 ? 12.672 5.648 -5.448 1.00 66.06 87 GLN A O 1
ATOM 677 N N . THR A 1 88 ? 14.125 4.297 -6.496 1.00 79.88 88 THR A N 1
ATOM 678 C CA . THR A 1 88 ? 13.128 3.317 -6.907 1.00 79.88 88 THR A CA 1
ATOM 679 C C . THR A 1 88 ? 13.131 2.222 -5.860 1.00 79.88 88 THR A C 1
ATOM 681 O O . THR A 1 88 ? 14.172 1.622 -5.603 1.00 79.88 88 THR A O 1
ATOM 684 N N . ILE A 1 89 ? 11.981 1.987 -5.236 1.00 88.44 89 ILE A N 1
ATOM 685 C CA . ILE A 1 89 ? 11.827 0.940 -4.227 1.00 88.44 89 ILE A CA 1
ATOM 686 C C . ILE A 1 89 ? 11.680 -0.388 -4.967 1.00 88.44 89 ILE A C 1
ATOM 688 O O . ILE A 1 89 ? 10.731 -0.527 -5.742 1.00 88.44 89 ILE A O 1
ATOM 692 N N . PRO A 1 90 ? 12.599 -1.349 -4.783 1.00 91.31 90 PRO A N 1
ATOM 693 C CA . PRO A 1 90 ? 12.632 -2.562 -5.588 1.00 91.31 90 PRO A CA 1
ATOM 694 C C . PRO A 1 90 ? 11.658 -3.608 -5.028 1.00 91.31 90 PRO A C 1
ATOM 696 O O . PRO A 1 90 ? 12.059 -4.670 -4.546 1.00 91.31 90 PRO A O 1
ATOM 699 N N . CYS A 1 91 ? 10.364 -3.290 -5.064 1.00 92.31 91 CYS A N 1
ATOM 700 C CA . CYS A 1 91 ? 9.319 -4.257 -4.760 1.00 92.31 91 CYS A CA 1
ATOM 701 C C . CYS A 1 91 ? 9.285 -5.360 -5.835 1.00 92.31 91 CYS A C 1
ATOM 703 O O . CYS A 1 91 ? 9.427 -5.048 -7.019 1.00 92.31 91 CYS A O 1
ATOM 705 N N . PRO A 1 92 ? 9.129 -6.642 -5.450 1.00 92.69 92 PRO A N 1
ATOM 706 C CA . PRO A 1 92 ? 8.934 -7.736 -6.400 1.00 92.69 92 PRO A CA 1
ATOM 707 C C . PRO A 1 92 ? 7.755 -7.502 -7.354 1.00 92.69 92 PRO A C 1
ATOM 709 O O . PRO A 1 92 ? 6.794 -6.812 -7.008 1.00 92.69 92 PRO A O 1
ATOM 712 N N . ASP A 1 93 ? 7.790 -8.132 -8.528 1.00 91.25 93 ASP A N 1
ATOM 713 C CA . ASP A 1 93 ? 6.665 -8.098 -9.465 1.00 91.25 93 ASP A CA 1
ATOM 714 C C . ASP A 1 93 ? 5.368 -8.570 -8.790 1.00 91.25 93 ASP A C 1
ATOM 716 O O . ASP A 1 93 ? 5.366 -9.514 -8.000 1.00 91.25 93 ASP A O 1
ATOM 720 N N . GLY A 1 94 ? 4.258 -7.891 -9.090 1.00 90.38 94 GLY A N 1
ATOM 721 C CA . GLY A 1 94 ? 2.968 -8.144 -8.436 1.00 90.38 94 GLY A CA 1
ATOM 722 C C . GLY A 1 94 ? 2.820 -7.495 -7.056 1.00 90.38 94 GLY A C 1
ATOM 723 O O . GLY A 1 94 ? 1.765 -7.624 -6.442 1.00 90.38 94 GLY A O 1
ATOM 724 N N . THR A 1 95 ? 3.827 -6.757 -6.580 1.00 93.00 95 THR A N 1
ATOM 725 C CA . THR A 1 95 ? 3.743 -5.976 -5.338 1.00 93.00 95 THR A CA 1
ATOM 726 C C . THR A 1 95 ? 3.978 -4.494 -5.586 1.00 93.00 95 THR A C 1
ATOM 728 O O . THR A 1 95 ? 4.565 -4.095 -6.594 1.00 93.00 95 THR A O 1
ATOM 731 N N . ILE A 1 96 ? 3.509 -3.664 -4.659 1.00 91.81 96 ILE A N 1
ATOM 732 C CA . ILE A 1 96 ? 3.673 -2.211 -4.720 1.00 91.81 96 ILE A CA 1
ATOM 733 C C . ILE A 1 96 ? 4.235 -1.664 -3.407 1.00 91.81 96 ILE A C 1
ATOM 735 O O . ILE A 1 96 ? 3.920 -2.199 -2.343 1.00 91.81 96 ILE A O 1
ATOM 739 N N . PRO A 1 97 ? 5.053 -0.598 -3.457 1.00 93.19 97 PRO A N 1
ATOM 740 C CA . PRO A 1 97 ? 5.535 0.057 -2.254 1.00 93.19 97 PRO A CA 1
ATOM 741 C C . PRO A 1 97 ? 4.425 0.900 -1.624 1.00 93.19 97 PRO A C 1
ATOM 743 O O . PRO A 1 97 ? 3.886 1.807 -2.256 1.00 93.19 97 PRO A O 1
ATOM 746 N N . VAL A 1 98 ? 4.140 0.649 -0.354 1.00 92.19 98 VAL A N 1
ATOM 747 C CA . VAL A 1 98 ? 3.233 1.438 0.481 1.00 92.19 98 VAL A CA 1
ATOM 748 C C . VAL A 1 98 ? 4.034 2.062 1.607 1.00 92.19 98 VAL A C 1
ATOM 750 O O . VAL A 1 98 ? 4.830 1.394 2.264 1.00 92.19 98 VAL A O 1
ATOM 753 N N . TRP A 1 99 ? 3.861 3.361 1.824 1.00 91.12 99 TRP A N 1
ATOM 754 C CA . TRP A 1 99 ? 4.512 4.032 2.941 1.00 91.12 99 TRP A CA 1
ATOM 755 C C . TRP A 1 99 ? 3.897 3.555 4.262 1.00 91.12 99 TRP A C 1
ATOM 757 O O . TRP A 1 99 ? 2.685 3.630 4.458 1.00 91.12 99 TRP A O 1
ATOM 767 N N . ARG A 1 100 ? 4.738 3.058 5.172 1.00 91.31 100 ARG A N 1
ATOM 768 C CA . ARG A 1 100 ? 4.316 2.644 6.508 1.00 91.31 100 ARG A CA 1
ATOM 769 C C . ARG A 1 100 ? 4.057 3.871 7.375 1.00 91.31 100 ARG A C 1
ATOM 771 O O . ARG A 1 100 ? 4.983 4.619 7.697 1.00 91.31 100 ARG A O 1
ATOM 778 N N . ASN A 1 101 ? 2.815 4.009 7.822 1.00 89.06 101 ASN A N 1
ATOM 779 C CA . ASN A 1 101 ? 2.429 5.033 8.783 1.00 89.06 101 ASN A CA 1
ATOM 780 C C . ASN A 1 101 ? 3.145 4.826 10.126 1.00 89.06 101 ASN A C 1
ATOM 782 O O . ASN A 1 101 ? 3.239 3.709 10.641 1.00 89.06 101 ASN A O 1
ATOM 786 N N . THR A 1 102 ? 3.632 5.915 10.717 1.00 88.94 102 THR A N 1
ATOM 787 C CA . THR A 1 102 ? 4.139 5.899 12.093 1.00 88.94 102 THR A CA 1
ATOM 788 C C . THR A 1 102 ? 2.972 5.900 13.078 1.00 88.94 102 THR A C 1
ATOM 790 O O . THR A 1 102 ? 1.870 6.344 12.755 1.00 88.94 102 THR A O 1
ATOM 793 N N . LYS A 1 103 ? 3.207 5.436 14.311 1.00 88.62 103 LYS A N 1
ATOM 794 C CA . LYS A 1 103 ? 2.183 5.479 15.369 1.00 88.62 103 LYS A CA 1
ATOM 795 C C . LYS A 1 103 ? 1.662 6.900 15.593 1.00 88.62 103 LYS A C 1
ATOM 797 O O . LYS A 1 103 ? 0.460 7.099 15.677 1.00 88.62 103 LYS A O 1
ATOM 802 N N . GLU A 1 104 ? 2.567 7.876 15.610 1.00 89.12 104 GLU A N 1
ATOM 803 C CA . GLU A 1 104 ? 2.229 9.296 15.751 1.00 89.12 104 GLU A CA 1
ATOM 804 C C . GLU A 1 104 ? 1.327 9.790 14.619 1.00 89.12 104 GLU A C 1
ATOM 806 O O . GLU A 1 104 ? 0.341 10.478 14.875 1.00 89.12 104 GLU A O 1
ATOM 811 N N . PHE A 1 105 ? 1.622 9.408 13.371 1.00 88.75 10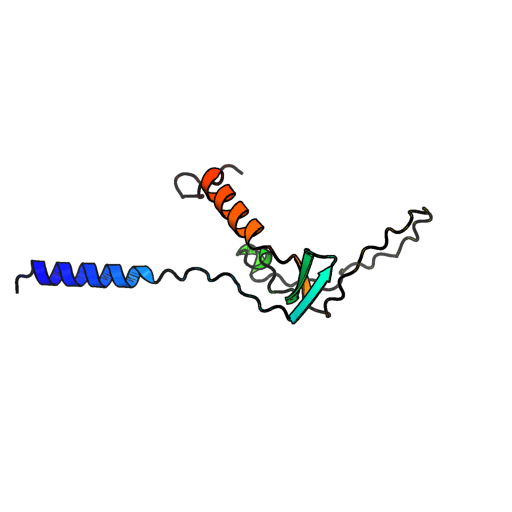5 PHE A N 1
ATOM 812 C CA . PHE A 1 105 ? 0.779 9.759 12.231 1.00 88.75 105 PHE A CA 1
ATOM 813 C C . PHE A 1 105 ? -0.636 9.189 12.383 1.00 88.75 105 PHE A C 1
ATOM 815 O O . PHE A 1 105 ? -1.605 9.914 12.175 1.00 88.75 105 PHE A O 1
ATOM 822 N N . ILE A 1 106 ? -0.757 7.923 12.797 1.00 88.62 106 ILE A N 1
ATOM 823 C CA . ILE A 1 106 ? -2.055 7.268 13.019 1.00 88.62 106 ILE A CA 1
ATOM 824 C C . ILE A 1 106 ? -2.845 7.997 14.114 1.00 88.62 106 ILE A C 1
ATOM 826 O O . ILE A 1 106 ? -4.000 8.353 13.892 1.00 88.62 106 ILE A O 1
ATOM 830 N N . THR A 1 107 ? -2.224 8.281 15.264 1.00 91.44 107 THR A N 1
ATOM 831 C CA . THR A 1 107 ? -2.875 9.018 16.361 1.00 91.44 107 THR A CA 1
ATOM 832 C C . THR A 1 107 ? -3.333 10.406 15.913 1.00 91.44 107 THR A C 1
ATOM 834 O O . THR A 1 107 ? -4.469 10.798 16.172 1.00 91.44 107 THR A O 1
ATOM 837 N N . ASN A 1 108 ? -2.487 11.149 15.197 1.00 90.69 108 ASN A N 1
ATOM 838 C CA . ASN A 1 108 ? -2.832 12.490 14.724 1.00 90.69 108 ASN A CA 1
ATOM 839 C C . ASN A 1 108 ? -3.965 12.465 13.690 1.00 90.69 108 ASN A C 1
ATOM 841 O O . ASN A 1 108 ? -4.841 13.328 13.726 1.00 90.69 108 ASN A O 1
ATOM 845 N N . ALA A 1 109 ? -3.978 11.471 12.798 1.00 87.81 109 ALA A N 1
ATOM 846 C CA . ALA A 1 109 ? -5.057 11.280 11.835 1.00 87.81 109 ALA A CA 1
ATOM 847 C C . ALA A 1 109 ? -6.395 10.971 12.529 1.00 87.81 109 ALA A C 1
ATOM 849 O O . ALA A 1 109 ? -7.420 11.526 12.136 1.00 87.81 109 ALA A O 1
ATOM 850 N N . GLN A 1 110 ? -6.385 10.157 13.590 1.00 88.19 110 GLN A N 1
ATOM 851 C CA . GLN A 1 110 ? -7.578 9.876 14.399 1.00 88.19 110 GLN A CA 1
ATOM 852 C C . GLN A 1 110 ? -8.102 11.139 15.088 1.00 88.19 110 GLN A C 1
ATOM 854 O O . GLN A 1 110 ? -9.272 11.475 14.930 1.00 88.19 110 GLN A O 1
ATOM 859 N N . VAL A 1 111 ? -7.233 11.901 15.760 1.00 91.44 111 VAL A N 1
ATOM 860 C CA . VAL A 1 111 ? -7.620 13.168 16.408 1.00 91.44 111 VAL A CA 1
ATOM 861 C C . VAL A 1 111 ? -8.170 14.173 15.390 1.00 91.44 111 VAL A C 1
ATOM 863 O O . VAL A 1 111 ? -9.118 14.906 15.678 1.00 91.44 111 VAL A O 1
ATOM 866 N N . LEU A 1 112 ? -7.584 14.233 14.190 1.00 89.81 112 LEU A N 1
ATOM 867 C CA . LEU A 1 112 ? -8.074 15.094 13.118 1.00 89.81 112 LEU A CA 1
ATOM 868 C C . LEU A 1 112 ? -9.477 14.675 12.670 1.00 89.81 112 LEU A C 1
ATOM 870 O O . LEU A 1 112 ? -10.342 15.543 12.540 1.00 89.81 112 LEU A O 1
ATOM 874 N N . ALA A 1 113 ? -9.688 13.373 12.463 1.00 86.81 113 ALA A N 1
ATOM 875 C CA . ALA A 1 113 ? -10.974 12.816 12.070 1.00 86.81 113 ALA A CA 1
ATOM 876 C C . ALA A 1 113 ? -12.049 13.101 13.127 1.00 86.81 113 ALA A C 1
ATOM 878 O O . ALA A 1 113 ? -13.098 13.634 12.786 1.00 86.81 113 ALA A O 1
ATOM 879 N N . GLU A 1 114 ? -11.758 12.866 14.408 1.00 86.75 114 GLU A N 1
ATOM 880 C CA . GLU A 1 114 ? -12.681 13.158 15.514 1.00 86.75 114 GLU A CA 1
ATOM 881 C C . GLU A 1 114 ? -13.083 14.635 15.581 1.00 86.75 114 GLU A C 1
ATOM 883 O O . GLU A 1 114 ? -14.227 14.958 15.898 1.00 86.75 114 GLU A O 1
ATOM 888 N N . LYS A 1 115 ? -12.150 15.548 15.286 1.00 86.31 115 LYS A N 1
ATOM 889 C CA . LYS A 1 115 ? -12.403 16.990 15.382 1.00 86.31 115 LYS A CA 1
ATOM 890 C C . LYS A 1 115 ? -13.074 17.599 14.154 1.00 86.31 115 LYS A C 1
ATOM 892 O O . LYS A 1 115 ? -13.779 18.591 14.307 1.00 86.31 115 LYS A O 1
ATOM 897 N N . HIS A 1 116 ? -12.803 17.082 12.956 1.00 80.62 116 HIS A N 1
ATOM 898 C CA . HIS A 1 116 ? -13.135 17.785 11.707 1.00 80.62 116 HIS A CA 1
ATOM 899 C C . HIS A 1 116 ? -13.933 16.949 10.706 1.00 80.62 116 HIS A C 1
ATOM 901 O O . HIS A 1 116 ? -14.403 17.500 9.712 1.00 80.62 116 HIS A O 1
ATOM 907 N N . VAL A 1 117 ? -14.095 15.642 10.929 1.00 79.81 117 VAL A N 1
ATOM 908 C CA . VAL A 1 117 ? -14.873 14.774 10.041 1.00 79.81 117 VAL A CA 1
ATOM 909 C C . VAL A 1 117 ? -16.184 14.435 10.733 1.00 79.81 117 VAL A C 1
ATOM 911 O O . VAL A 1 117 ? -16.236 13.616 11.647 1.00 79.81 117 VAL A O 1
ATOM 914 N N . HIS A 1 118 ? -17.266 15.064 10.280 1.00 72.12 118 HIS A N 1
ATOM 915 C CA . HIS A 1 118 ? -18.602 14.631 10.666 1.00 72.12 118 HIS A CA 1
ATOM 916 C C . HIS A 1 118 ? -18.883 13.269 10.017 1.00 72.12 118 HIS A C 1
ATOM 918 O O . HIS A 1 118 ? -18.739 13.147 8.796 1.00 72.12 118 HIS A O 1
ATOM 924 N N . PRO A 1 119 ? -19.275 12.242 10.792 1.00 67.62 119 PRO A N 1
ATOM 925 C CA . PRO A 1 119 ? -19.663 10.959 10.229 1.00 67.62 119 PRO A CA 1
ATOM 926 C C . PRO A 1 119 ? -20.802 11.159 9.233 1.00 67.62 119 PRO A C 1
ATOM 928 O O . PRO A 1 119 ? -21.819 11.770 9.568 1.00 67.62 119 PRO A O 1
ATOM 931 N N . LEU A 1 120 ? -20.634 10.641 8.018 1.00 72.81 120 LEU A N 1
ATOM 932 C CA . LEU A 1 120 ? -21.718 10.628 7.045 1.00 72.81 120 LEU A CA 1
ATOM 933 C C . LEU A 1 120 ? -22.828 9.730 7.590 1.00 72.81 120 LEU A C 1
ATOM 935 O O . LEU A 1 120 ? -22.606 8.553 7.882 1.00 72.81 120 LEU A O 1
ATOM 939 N N . SER A 1 121 ? -24.014 10.299 7.752 1.00 71.69 121 SER A N 1
ATOM 940 C CA . SER A 1 121 ? -25.206 9.588 8.204 1.00 71.69 121 SER A CA 1
ATOM 941 C C . SER A 1 121 ? -26.338 9.795 7.205 1.00 71.69 121 SER A C 1
ATOM 943 O O . SER A 1 121 ? -26.256 10.656 6.329 1.00 71.69 121 SER A O 1
ATOM 945 N N . ALA A 1 122 ? -27.417 9.023 7.345 1.00 73.81 122 ALA A N 1
ATOM 946 C CA . ALA A 1 122 ? -28.622 9.239 6.546 1.00 73.81 122 ALA A CA 1
ATOM 947 C C . ALA A 1 122 ? -29.170 10.675 6.700 1.00 73.81 122 ALA A C 1
ATOM 949 O O . ALA A 1 122 ? -29.696 11.231 5.740 1.00 73.81 122 ALA A O 1
ATOM 950 N N . ASP A 1 123 ? -28.978 11.283 7.875 1.00 79.38 123 ASP A N 1
ATOM 951 C CA . ASP A 1 123 ? -29.445 12.635 8.204 1.00 79.38 123 ASP A CA 1
ATOM 952 C C . ASP A 1 123 ? -28.433 13.735 7.832 1.00 79.38 123 ASP A C 1
ATOM 954 O O . ASP A 1 123 ? -28.771 14.916 7.803 1.00 79.38 123 ASP A O 1
ATOM 958 N N . SER A 1 124 ? -27.185 13.362 7.537 1.00 76.25 124 SER A N 1
ATOM 959 C CA . SER A 1 124 ? -26.123 14.270 7.101 1.00 76.25 124 SER A CA 1
ATOM 960 C C . SER A 1 124 ? -25.256 13.575 6.045 1.00 76.25 124 SER A C 1
ATOM 962 O O . SER A 1 124 ? -24.138 13.144 6.349 1.00 76.25 124 SER A O 1
ATOM 964 N N . PRO A 1 125 ? -25.753 13.457 4.799 1.00 71.69 125 PRO A N 1
ATOM 965 C CA . PRO A 1 125 ? -25.090 12.689 3.745 1.00 71.69 125 PRO A CA 1
ATOM 966 C C . PRO A 1 125 ? -23.8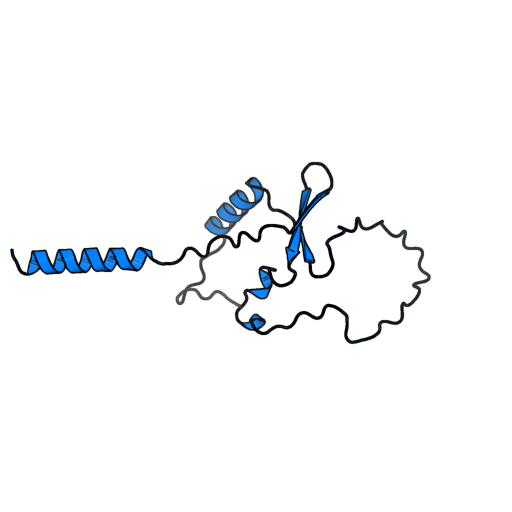30 13.369 3.184 1.00 71.69 125 PRO A C 1
ATOM 968 O O . PRO A 1 125 ? -23.144 12.786 2.349 1.00 71.69 125 PRO A O 1
ATOM 971 N N . GLY A 1 126 ? -23.502 14.579 3.650 1.00 72.00 126 GLY A N 1
ATOM 972 C CA . GLY A 1 126 ? -22.475 15.419 3.041 1.00 72.00 126 GLY A CA 1
ATOM 973 C C . GLY A 1 126 ? -22.949 16.016 1.712 1.00 72.00 126 GLY A C 1
ATOM 974 O O . GLY A 1 126 ? -23.991 15.646 1.170 1.00 72.00 126 GLY A O 1
ATOM 975 N N . THR A 1 127 ? -22.204 16.989 1.201 1.00 64.31 127 THR A N 1
ATOM 976 C CA . THR A 1 127 ? -22.448 17.613 -0.106 1.00 64.31 127 THR A CA 1
ATOM 977 C C . THR A 1 127 ? -21.368 17.168 -1.087 1.00 64.31 127 THR A C 1
ATOM 979 O O . THR A 1 127 ? -20.185 17.171 -0.745 1.00 64.31 127 THR A O 1
ATOM 982 N N . HIS A 1 128 ? -21.792 16.764 -2.286 1.00 52.56 128 HIS A N 1
ATOM 983 C CA . HIS A 1 128 ? -20.930 16.349 -3.397 1.00 52.56 128 HIS A CA 1
ATOM 984 C C . HIS A 1 128 ? -20.708 17.485 -4.393 1.00 52.56 128 HIS A C 1
ATOM 986 O O . HIS A 1 128 ? -21.662 18.271 -4.602 1.00 52.56 128 HIS A O 1
#

Secondary structure (DSSP, 8-state):
--HHHHHHHHHHHHHHHTT------------SEEEEETTTEEEEEEEGGG-GGGGSGGGTTPPP-SS-SS--------S-----------PPTTEEEEEPPPHHHHHHHHHHHHHH-PPPBTTB----

Radius of gyration: 24.3 Å; chains: 1; bounding box: 62×35×66 Å